Protein AF-A0A1Y5JZU8-F1 (afdb_monomer_lite)

Structure (mmCIF, N/CA/C/O backbone):
data_AF-A0A1Y5JZU8-F1
#
_entry.id   AF-A0A1Y5JZU8-F1
#
loop_
_atom_site.group_PDB
_atom_site.id
_atom_site.type_symbol
_atom_site.label_atom_id
_atom_site.label_alt_id
_atom_site.label_comp_id
_atom_site.label_asym_id
_atom_site.label_entity_id
_atom_site.label_seq_id
_atom_site.pdbx_PDB_ins_code
_atom_site.Cartn_x
_atom_site.Cartn_y
_atom_site.Cartn_z
_atom_site.occupancy
_atom_site.B_iso_or_equiv
_atom_site.auth_seq_id
_atom_site.auth_comp_id
_atom_site.auth_asym_id
_atom_site.auth_atom_id
_atom_site.pdbx_PDB_model_num
ATOM 1 N N . MET A 1 1 ? 47.679 -15.507 -37.531 1.00 34.78 1 MET A N 1
ATOM 2 C CA . MET A 1 1 ? 47.272 -15.894 -36.164 1.00 34.78 1 MET A CA 1
ATOM 3 C C . MET A 1 1 ? 46.340 -14.809 -35.643 1.00 34.78 1 MET A C 1
ATOM 5 O O . MET A 1 1 ? 46.807 -13.710 -35.393 1.00 34.78 1 MET A O 1
ATOM 9 N N . SER A 1 2 ? 45.027 -15.061 -35.602 1.00 39.78 2 SER A N 1
ATOM 10 C CA . SER A 1 2 ? 44.035 -14.094 -35.105 1.00 39.78 2 SER A CA 1
ATOM 11 C C . SER A 1 2 ? 43.776 -14.347 -33.628 1.00 39.78 2 SER A C 1
ATOM 13 O O . SER A 1 2 ? 43.194 -15.367 -33.256 1.00 39.78 2 SER A O 1
ATOM 15 N N . GLU A 1 3 ? 44.225 -13.417 -32.794 1.00 41.56 3 GLU A N 1
ATOM 16 C CA . GLU A 1 3 ? 44.008 -13.450 -31.356 1.00 41.56 3 GLU A CA 1
ATOM 17 C C . GLU A 1 3 ? 42.601 -12.924 -31.038 1.00 41.56 3 GLU A C 1
ATOM 19 O O . GLU A 1 3 ? 42.212 -11.818 -31.414 1.00 41.56 3 GLU A O 1
ATOM 24 N N . LYS A 1 4 ? 41.791 -13.782 -30.413 1.00 46.47 4 LYS A N 1
ATOM 25 C CA . LYS A 1 4 ? 40.393 -13.518 -30.064 1.00 46.47 4 LYS A CA 1
ATOM 26 C C . LYS A 1 4 ? 40.308 -12.442 -28.981 1.00 46.47 4 LYS A C 1
ATOM 28 O O . LYS A 1 4 ? 40.677 -12.680 -27.833 1.00 46.47 4 LYS A O 1
ATOM 33 N N . MET A 1 5 ? 39.711 -11.307 -29.331 1.00 40.62 5 MET A N 1
ATOM 34 C CA . MET A 1 5 ? 39.294 -10.264 -28.396 1.00 40.62 5 MET A CA 1
ATOM 35 C C . MET A 1 5 ? 38.218 -10.835 -27.451 1.00 40.62 5 MET A C 1
ATOM 37 O O . MET A 1 5 ? 37.103 -11.158 -27.870 1.00 40.62 5 MET A O 1
ATOM 41 N N . ARG A 1 6 ? 38.561 -11.033 -26.172 1.00 49.69 6 ARG A N 1
ATOM 42 C CA . ARG A 1 6 ? 37.613 -11.474 -25.139 1.00 49.69 6 ARG A CA 1
ATOM 43 C C . ARG A 1 6 ? 36.702 -10.311 -24.758 1.00 49.69 6 ARG A C 1
ATOM 45 O O . ARG A 1 6 ? 37.101 -9.373 -24.076 1.00 49.69 6 ARG A O 1
ATOM 52 N N . VAL A 1 7 ? 35.458 -10.412 -25.204 1.00 52.97 7 VAL A N 1
ATOM 53 C CA . VAL A 1 7 ? 34.351 -9.536 -24.838 1.00 52.97 7 VAL A CA 1
ATOM 54 C C . VAL A 1 7 ? 33.917 -9.845 -23.400 1.00 52.97 7 VAL A C 1
ATOM 56 O O . VAL A 1 7 ? 33.194 -10.808 -23.154 1.00 52.97 7 VAL A O 1
ATOM 59 N N . SER A 1 8 ? 34.350 -9.016 -22.449 1.00 50.28 8 SER A N 1
ATOM 60 C CA . SER A 1 8 ? 33.990 -9.140 -21.024 1.00 50.28 8 SER A CA 1
ATOM 61 C C . SER A 1 8 ? 33.024 -8.050 -20.529 1.00 50.28 8 SER A C 1
ATOM 63 O O . SER A 1 8 ? 32.756 -7.982 -19.335 1.00 50.28 8 SER A O 1
ATOM 65 N N . SER A 1 9 ? 32.480 -7.201 -21.414 1.00 54.06 9 SER A N 1
ATOM 66 C CA . SER A 1 9 ? 31.757 -5.974 -21.008 1.00 54.06 9 SER A CA 1
ATOM 67 C C . SER A 1 9 ? 30.221 -6.015 -21.148 1.00 54.06 9 SER A C 1
ATOM 69 O O . SER A 1 9 ? 29.519 -5.165 -20.612 1.00 54.06 9 SER A O 1
ATOM 71 N N . PHE A 1 10 ? 29.642 -7.021 -21.810 1.00 52.62 10 PHE A N 1
ATOM 72 C CA . PHE A 1 10 ? 28.215 -6.977 -22.189 1.00 52.62 10 PHE A CA 1
ATOM 73 C C . PHE A 1 10 ? 27.218 -7.297 -21.066 1.00 52.62 10 PHE A C 1
ATOM 75 O O . PHE A 1 10 ? 26.031 -7.064 -21.222 1.00 52.62 10 PHE A O 1
ATOM 82 N N . ARG A 1 11 ? 27.650 -7.814 -19.910 1.00 57.19 11 ARG A N 1
ATOM 83 C CA . ARG A 1 11 ? 26.699 -8.248 -18.864 1.00 57.19 11 ARG A CA 1
ATOM 84 C C . ARG A 1 11 ? 26.272 -7.147 -17.897 1.00 57.19 11 ARG A C 1
ATOM 86 O O . ARG A 1 11 ? 25.301 -7.343 -17.168 1.00 57.19 11 ARG A O 1
ATOM 93 N N . HIS A 1 12 ? 27.006 -6.036 -17.838 1.00 59.50 12 HIS A N 1
ATOM 94 C CA . HIS A 1 12 ? 26.760 -5.010 -16.827 1.00 59.50 12 HIS A CA 1
ATOM 95 C C . HIS A 1 12 ? 25.765 -3.944 -17.296 1.00 59.50 12 HIS A C 1
ATOM 97 O O . HIS A 1 12 ? 24.940 -3.514 -16.493 1.00 59.50 12 HIS A O 1
ATOM 103 N N . HIS A 1 13 ? 25.802 -3.583 -18.583 1.00 62.03 13 HIS A N 1
ATOM 104 C CA . HIS A 1 13 ? 24.885 -2.607 -19.178 1.00 62.03 13 HIS A CA 1
ATOM 105 C C . HIS A 1 13 ? 23.446 -3.141 -19.213 1.00 62.03 13 HIS A C 1
ATOM 107 O O . HIS A 1 13 ? 22.534 -2.478 -18.728 1.00 62.03 13 HIS A O 1
ATOM 113 N N . ASP A 1 14 ? 23.274 -4.399 -19.639 1.00 62.09 14 ASP A N 1
ATOM 114 C CA . ASP A 1 14 ? 21.969 -5.068 -19.679 1.00 62.09 14 ASP A CA 1
ATOM 115 C C . ASP A 1 14 ? 21.284 -5.089 -18.303 1.00 62.09 14 ASP A C 1
ATOM 117 O O . ASP A 1 14 ? 20.089 -4.830 -18.190 1.00 62.09 14 ASP A O 1
ATOM 121 N N . ARG A 1 15 ? 22.034 -5.373 -17.227 1.00 63.28 15 ARG A N 1
ATOM 122 C CA . ARG A 1 15 ? 21.488 -5.392 -15.857 1.00 63.28 15 ARG A CA 1
ATOM 123 C C . ARG A 1 15 ? 20.997 -4.017 -15.412 1.00 63.28 15 ARG A C 1
ATOM 125 O O . ARG A 1 15 ? 19.902 -3.927 -14.872 1.00 63.28 15 ARG A O 1
ATOM 132 N N . ILE A 1 16 ? 21.774 -2.969 -15.684 1.00 71.00 16 ILE A N 1
ATOM 133 C CA . ILE A 1 16 ? 21.404 -1.590 -15.341 1.00 71.00 16 ILE A CA 1
ATOM 134 C C . ILE A 1 16 ? 20.125 -1.188 -16.084 1.00 71.00 16 ILE A C 1
ATOM 136 O O . ILE A 1 16 ? 19.211 -0.631 -15.480 1.00 71.00 16 ILE A O 1
ATOM 140 N N . GLU A 1 17 ? 20.010 -1.523 -17.370 1.00 70.38 17 GLU A N 1
ATOM 141 C CA . GLU A 1 17 ? 18.799 -1.247 -18.150 1.00 70.38 17 GLU A CA 1
ATOM 142 C C . GLU A 1 17 ? 17.573 -2.012 -17.624 1.00 70.38 17 GLU A C 1
ATOM 144 O O . GLU A 1 17 ? 16.482 -1.439 -17.527 1.00 70.38 17 GLU A O 1
ATOM 149 N N . PHE A 1 18 ? 17.740 -3.275 -17.208 1.00 75.00 18 PHE A N 1
ATOM 150 C CA . PHE A 1 18 ? 16.664 -4.043 -16.572 1.00 75.00 18 PHE A CA 1
ATOM 151 C C . PHE A 1 18 ? 16.208 -3.441 -15.238 1.00 75.00 18 PHE A C 1
ATOM 153 O O . PHE A 1 18 ? 15.008 -3.454 -14.947 1.00 75.00 18 PHE A O 1
ATOM 160 N N . ASP A 1 19 ? 17.129 -2.903 -14.443 1.00 82.12 19 ASP A N 1
ATOM 161 C CA . ASP A 1 19 ? 16.805 -2.277 -13.162 1.00 82.12 19 ASP A CA 1
ATOM 162 C C . ASP A 1 19 ? 16.085 -0.940 -13.366 1.00 82.12 19 ASP A C 1
ATOM 164 O O . ASP A 1 19 ? 15.063 -0.693 -12.723 1.00 82.12 19 ASP A O 1
ATOM 168 N N . VAL A 1 20 ? 16.527 -0.116 -14.324 1.00 86.06 20 VAL A N 1
ATOM 169 C CA . VAL A 1 20 ? 15.844 1.140 -14.685 1.00 86.06 20 VAL A CA 1
ATOM 170 C C . VAL A 1 20 ? 14.408 0.870 -15.135 1.00 86.06 20 VAL A C 1
ATOM 172 O O . VAL A 1 20 ? 13.473 1.495 -14.623 1.00 86.06 20 VAL A O 1
ATOM 175 N N . ALA A 1 21 ? 14.206 -0.095 -16.038 1.00 85.31 21 ALA A N 1
ATOM 176 C CA . ALA A 1 21 ? 12.868 -0.505 -16.459 1.00 85.31 21 ALA A CA 1
ATOM 177 C C . ALA A 1 21 ? 12.035 -1.026 -15.272 1.00 85.31 21 ALA A C 1
ATOM 179 O O . ALA A 1 21 ? 10.869 -0.659 -15.120 1.00 85.31 21 ALA A O 1
ATOM 180 N N . GLY A 1 22 ? 12.647 -1.814 -14.381 1.00 87.31 22 GLY A N 1
ATOM 181 C CA . GLY A 1 22 ? 12.009 -2.313 -13.163 1.00 87.31 22 GLY A CA 1
ATOM 182 C C . GLY A 1 22 ? 11.550 -1.201 -12.215 1.00 87.31 22 GLY A C 1
ATOM 183 O O . GLY A 1 22 ? 10.441 -1.272 -11.684 1.00 87.31 22 GLY A O 1
ATOM 184 N N . VAL A 1 23 ? 12.348 -0.144 -12.039 1.00 91.44 23 VAL A N 1
ATOM 185 C CA . VAL A 1 23 ? 11.992 1.020 -11.208 1.00 91.44 23 VAL A CA 1
ATOM 186 C C . VAL A 1 23 ? 10.836 1.804 -11.832 1.00 91.44 23 VAL A C 1
ATOM 188 O O . VAL A 1 23 ? 9.896 2.196 -11.134 1.00 91.44 23 VAL A O 1
ATOM 191 N N . GLN A 1 24 ? 10.857 2.011 -13.149 1.00 92.19 24 GLN A N 1
ATOM 192 C CA . GLN A 1 24 ? 9.760 2.681 -13.853 1.00 92.19 24 GLN A CA 1
ATOM 193 C C . GLN A 1 24 ? 8.452 1.880 -13.754 1.00 92.19 24 GLN A C 1
ATOM 195 O O . GLN A 1 24 ? 7.380 2.450 -13.504 1.00 92.19 24 GLN A O 1
ATOM 200 N N . ASP A 1 25 ? 8.534 0.555 -13.883 1.00 88.75 25 ASP A N 1
ATOM 201 C CA . ASP A 1 25 ? 7.407 -0.348 -13.672 1.00 88.75 25 ASP A CA 1
ATOM 202 C C . ASP A 1 25 ? 6.900 -0.297 -12.229 1.00 88.75 25 ASP A C 1
ATOM 204 O O . ASP A 1 25 ? 5.685 -0.214 -12.019 1.00 88.75 25 ASP A O 1
ATOM 208 N N . ALA A 1 26 ? 7.800 -0.259 -11.242 1.00 90.81 26 ALA A N 1
ATOM 209 C CA . ALA A 1 26 ? 7.444 -0.099 -9.835 1.00 90.81 26 ALA A CA 1
ATOM 210 C C . ALA A 1 26 ? 6.603 1.163 -9.617 1.00 90.81 26 ALA A C 1
ATOM 212 O O . ALA A 1 26 ? 5.502 1.092 -9.066 1.00 90.81 26 ALA A O 1
ATOM 213 N N . GLY A 1 27 ? 7.056 2.311 -10.131 1.00 92.00 27 GLY A N 1
ATOM 214 C CA . GLY A 1 27 ? 6.312 3.570 -10.037 1.00 92.00 27 GLY A CA 1
ATOM 215 C C . GLY A 1 27 ? 4.918 3.481 -10.669 1.00 92.00 27 GLY A C 1
ATOM 216 O O . GLY A 1 27 ? 3.914 3.878 -10.062 1.00 92.00 27 GLY A O 1
ATOM 217 N N . ARG A 1 28 ? 4.818 2.890 -11.866 1.00 90.75 28 ARG A N 1
ATOM 218 C CA . ARG A 1 28 ? 3.543 2.711 -12.579 1.00 90.75 28 ARG A CA 1
ATOM 219 C C . ARG A 1 28 ? 2.574 1.814 -11.805 1.00 90.75 28 ARG A C 1
ATOM 221 O O . ARG A 1 28 ? 1.386 2.138 -11.697 1.00 90.75 28 ARG A O 1
ATOM 228 N N . GLN A 1 29 ? 3.052 0.693 -11.276 1.00 89.75 29 GLN A N 1
ATOM 229 C CA . GLN A 1 29 ? 2.227 -0.284 -10.564 1.00 89.75 29 GLN A CA 1
ATOM 230 C C . GLN A 1 29 ? 1.810 0.200 -9.170 1.00 89.75 29 GLN A C 1
ATOM 232 O O . GLN A 1 29 ? 0.638 0.068 -8.796 1.00 89.75 29 GLN A O 1
ATOM 237 N N . LEU A 1 30 ? 2.714 0.847 -8.430 1.00 91.88 30 LEU A N 1
ATOM 238 C CA . LEU A 1 30 ? 2.380 1.501 -7.164 1.00 91.88 30 LEU A CA 1
ATOM 239 C C . LEU A 1 30 ? 1.324 2.591 -7.381 1.00 91.88 30 LEU A C 1
ATOM 241 O O . LEU A 1 30 ? 0.314 2.608 -6.678 1.00 91.88 30 LEU A O 1
ATOM 245 N N . SER A 1 31 ? 1.467 3.428 -8.418 1.00 92.62 31 SER A N 1
ATOM 246 C CA . SER A 1 31 ? 0.466 4.450 -8.770 1.00 92.62 31 SER A CA 1
ATOM 247 C C . SER A 1 31 ? -0.928 3.854 -9.007 1.00 92.62 31 SER A C 1
ATOM 249 O O . SER A 1 31 ? -1.932 4.410 -8.555 1.00 92.62 31 SER A O 1
ATOM 251 N N . ARG A 1 32 ? -1.023 2.702 -9.686 1.00 90.81 32 ARG A N 1
ATOM 252 C CA . ARG A 1 32 ? -2.300 1.991 -9.892 1.00 90.81 32 ARG A CA 1
ATOM 253 C C . ARG A 1 32 ? -2.880 1.468 -8.579 1.00 90.81 32 ARG A C 1
ATOM 255 O O . ARG A 1 32 ? -4.080 1.618 -8.348 1.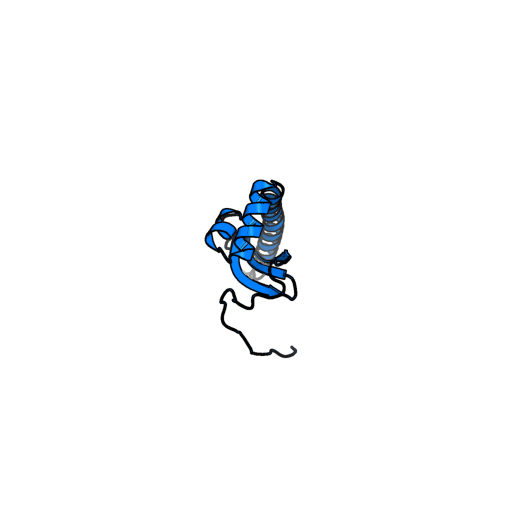00 90.81 32 ARG A O 1
ATOM 262 N N . THR A 1 33 ? -2.038 0.903 -7.716 1.00 89.12 33 THR A N 1
ATOM 263 C CA . THR A 1 33 ? -2.440 0.428 -6.385 1.00 89.12 33 THR A CA 1
ATOM 264 C C . THR A 1 33 ? -3.004 1.577 -5.548 1.00 89.12 33 THR A C 1
ATOM 266 O O . THR A 1 33 ? -4.142 1.502 -5.085 1.00 89.12 33 THR A O 1
ATOM 269 N N . PHE A 1 34 ? -2.288 2.699 -5.443 1.00 90.44 34 PHE A N 1
ATOM 270 C CA . PHE A 1 34 ? -2.760 3.866 -4.694 1.00 90.44 34 PHE A CA 1
ATOM 271 C C . PHE A 1 34 ? -4.008 4.510 -5.310 1.00 90.44 34 PHE A C 1
ATOM 273 O O . PHE A 1 34 ? -4.883 4.969 -4.577 1.00 90.44 34 PHE A O 1
ATOM 280 N N . ARG A 1 35 ? -4.178 4.473 -6.641 1.00 92.62 35 ARG A N 1
ATOM 281 C CA . ARG A 1 35 ? -5.438 4.893 -7.281 1.00 92.62 35 ARG A CA 1
ATOM 282 C C . ARG A 1 35 ? -6.642 4.085 -6.798 1.00 92.62 35 ARG A C 1
ATOM 284 O O . ARG A 1 35 ? -7.693 4.681 -6.584 1.00 92.62 35 ARG A O 1
ATOM 291 N N . ARG A 1 36 ? -6.511 2.772 -6.570 1.00 89.12 36 ARG A N 1
ATOM 292 C CA . ARG A 1 36 ? -7.604 1.958 -5.994 1.00 89.12 36 ARG A CA 1
ATOM 293 C C . ARG A 1 36 ? -7.959 2.399 -4.578 1.00 89.12 36 ARG A C 1
ATOM 295 O O . ARG A 1 36 ? -9.136 2.372 -4.218 1.00 89.12 36 ARG A O 1
ATOM 302 N N . LEU A 1 37 ? -6.963 2.828 -3.805 1.00 90.94 37 LEU A N 1
ATOM 303 C CA . LEU A 1 37 ? -7.135 3.328 -2.440 1.00 90.94 37 LEU A CA 1
ATOM 304 C C . LEU A 1 37 ? -7.712 4.751 -2.383 1.00 90.94 37 LEU A C 1
ATOM 306 O O . LEU A 1 37 ? -8.235 5.136 -1.345 1.00 90.94 37 LEU A O 1
ATOM 310 N N . ARG A 1 38 ? -7.724 5.511 -3.492 1.00 91.69 38 ARG A N 1
ATOM 311 C CA . ARG A 1 38 ? -8.485 6.777 -3.575 1.00 91.69 38 ARG A CA 1
ATOM 312 C C . ARG A 1 38 ? -9.995 6.561 -3.441 1.00 91.69 38 ARG A C 1
ATOM 314 O O . ARG A 1 38 ? -10.708 7.481 -3.052 1.00 91.69 38 ARG A O 1
ATOM 321 N N . ASN A 1 39 ? -10.501 5.366 -3.761 1.00 94.50 39 ASN A N 1
ATOM 322 C CA . ASN A 1 39 ? -11.901 5.033 -3.527 1.00 94.50 39 ASN A CA 1
ATOM 323 C C . ASN A 1 39 ? -12.159 4.879 -2.019 1.00 94.50 39 ASN A C 1
ATOM 325 O O . ASN A 1 39 ? -11.580 4.008 -1.366 1.00 94.50 39 ASN A O 1
ATOM 329 N N . ARG A 1 40 ? -13.090 5.678 -1.482 1.00 95.88 40 ARG A N 1
ATOM 330 C CA . ARG A 1 40 ? -13.417 5.720 -0.047 1.00 95.88 40 ARG A CA 1
ATOM 331 C C . ARG A 1 40 ? -13.782 4.351 0.540 1.00 95.88 40 ARG A C 1
ATOM 333 O O . ARG A 1 40 ? -13.411 4.062 1.675 1.00 95.88 40 ARG A O 1
ATOM 340 N N . ARG A 1 41 ? -14.472 3.491 -0.219 1.00 96.31 41 ARG A N 1
ATOM 341 C CA . ARG A 1 41 ? -14.850 2.139 0.228 1.00 96.31 41 ARG A CA 1
ATOM 342 C C . ARG A 1 41 ? -13.622 1.248 0.410 1.00 96.31 41 ARG A C 1
ATOM 344 O O . ARG A 1 41 ? -13.539 0.527 1.399 1.00 96.31 41 ARG A O 1
ATOM 351 N N . ASN A 1 42 ? -12.666 1.317 -0.514 1.00 95.75 42 ASN A N 1
ATOM 352 C CA . ASN A 1 42 ? -11.426 0.544 -0.427 1.00 95.75 42 ASN A CA 1
ATOM 353 C C . ASN A 1 42 ? -10.516 1.067 0.684 1.00 95.75 42 ASN A C 1
ATOM 355 O O . ASN A 1 42 ? -9.972 0.266 1.436 1.00 95.75 42 ASN A O 1
ATOM 359 N N . ALA A 1 43 ? -10.405 2.392 0.833 1.00 96.19 43 ALA A N 1
ATOM 360 C CA . ALA A 1 43 ? -9.662 2.997 1.934 1.00 96.19 43 ALA A CA 1
ATOM 361 C C . ALA A 1 43 ? -10.204 2.533 3.292 1.00 96.19 43 ALA A C 1
ATOM 363 O O . ALA A 1 43 ? -9.439 2.065 4.129 1.00 96.19 43 ALA A O 1
ATOM 364 N N . ARG A 1 44 ? -11.529 2.583 3.491 1.00 96.56 44 ARG A N 1
ATOM 365 C CA . ARG A 1 44 ? -12.164 2.120 4.733 1.00 96.56 44 ARG A CA 1
ATOM 366 C C . ARG A 1 44 ? -11.871 0.645 5.019 1.00 96.56 44 ARG A C 1
ATOM 368 O O . ARG A 1 44 ? -11.462 0.322 6.129 1.00 96.56 44 ARG A O 1
ATOM 375 N N . ARG A 1 45 ? -12.016 -0.221 4.011 1.00 97.19 45 ARG A N 1
ATOM 376 C CA . ARG A 1 45 ? -11.693 -1.652 4.130 1.00 97.19 45 ARG A CA 1
ATOM 377 C C . ARG A 1 45 ? -10.229 -1.881 4.497 1.00 97.19 45 ARG A C 1
ATOM 379 O O . ARG A 1 45 ? -9.951 -2.735 5.327 1.00 97.19 45 ARG A O 1
ATOM 386 N N . LEU A 1 46 ? -9.304 -1.097 3.936 1.00 96.19 46 LEU A N 1
ATOM 387 C CA . LEU A 1 46 ? -7.888 -1.178 4.295 1.00 96.19 46 LEU A CA 1
ATOM 388 C C . LEU A 1 46 ? -7.651 -0.778 5.758 1.00 96.19 46 LEU A C 1
ATOM 390 O O . LEU A 1 46 ? -6.927 -1.474 6.460 1.00 96.19 46 LEU A O 1
ATOM 394 N N . VAL A 1 47 ? -8.277 0.305 6.235 1.00 96.25 47 VAL A N 1
ATOM 395 C CA . VAL A 1 47 ? -8.168 0.726 7.644 1.00 96.25 47 VAL A CA 1
ATOM 396 C C . VAL A 1 47 ? -8.666 -0.370 8.589 1.00 96.25 47 VAL A C 1
ATOM 398 O O . VAL A 1 47 ? -7.977 -0.709 9.548 1.00 96.25 47 VAL A O 1
ATOM 401 N N . GLU A 1 48 ? -9.844 -0.935 8.319 1.00 95.44 48 GLU A N 1
ATOM 402 C CA . GLU A 1 48 ? -10.409 -2.036 9.110 1.00 95.44 48 GLU A CA 1
ATOM 403 C C . GLU A 1 48 ? -9.488 -3.266 9.068 1.00 95.44 48 GLU A C 1
ATOM 405 O O . GLU A 1 48 ? -9.168 -3.836 10.110 1.00 95.44 48 GLU A O 1
ATOM 410 N N . ALA A 1 49 ? -8.968 -3.620 7.890 1.00 95.69 49 ALA A N 1
ATOM 411 C CA . ALA A 1 49 ? -8.039 -4.733 7.737 1.00 95.69 49 ALA A CA 1
ATOM 412 C C . ALA A 1 49 ? -6.744 -4.547 8.540 1.00 95.69 49 ALA A C 1
ATOM 414 O O . ALA A 1 49 ? -6.270 -5.509 9.137 1.00 95.69 49 ALA A O 1
ATOM 415 N N . ILE A 1 50 ? -6.190 -3.331 8.598 1.00 94.94 50 ILE A N 1
ATOM 416 C CA . ILE A 1 50 ? -4.990 -3.036 9.395 1.00 94.94 50 ILE A CA 1
ATOM 417 C C . ILE A 1 50 ? -5.280 -3.162 10.890 1.00 94.94 50 ILE A C 1
ATOM 419 O O . ILE A 1 50 ? -4.526 -3.814 11.609 1.00 94.94 50 ILE A O 1
ATOM 423 N N . ARG A 1 51 ? -6.394 -2.594 11.359 1.00 92.06 51 ARG A N 1
ATOM 424 C CA . ARG A 1 51 ? -6.789 -2.648 12.777 1.00 92.06 51 ARG A CA 1
ATOM 425 C C . ARG A 1 51 ? -7.052 -4.073 13.262 1.00 92.06 51 ARG A C 1
ATOM 427 O O . ARG A 1 51 ? -6.734 -4.395 14.403 1.00 92.06 51 ARG A O 1
ATOM 434 N N . HIS A 1 52 ? -7.603 -4.918 12.391 1.00 92.75 52 HIS A N 1
ATOM 435 C CA . HIS A 1 52 ? -7.903 -6.324 12.675 1.00 92.75 52 HIS A CA 1
ATOM 436 C C . HIS A 1 52 ? -6.820 -7.300 12.200 1.00 92.75 52 HIS A C 1
ATOM 438 O O . HIS A 1 52 ? -7.024 -8.509 12.265 1.00 92.75 52 HIS A O 1
ATOM 444 N N . CYS A 1 53 ? -5.681 -6.798 11.716 1.00 93.62 53 CYS A N 1
ATOM 445 C CA . CYS A 1 53 ? -4.543 -7.608 11.283 1.00 93.62 53 CYS A CA 1
ATOM 446 C C . CYS A 1 53 ? -4.919 -8.685 10.244 1.00 93.62 53 CYS A C 1
ATOM 448 O O . CYS A 1 53 ? -4.430 -9.815 10.242 1.00 93.62 53 CYS A O 1
ATOM 450 N N . ASN A 1 54 ? -5.815 -8.311 9.327 1.00 94.12 54 ASN A N 1
ATOM 451 C CA . ASN A 1 54 ? -6.367 -9.183 8.301 1.00 94.12 54 ASN A CA 1
ATOM 452 C C . ASN A 1 54 ? -5.485 -9.172 7.039 1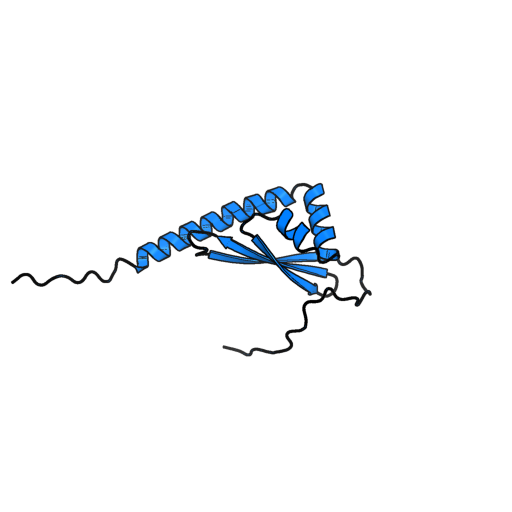.00 94.12 54 ASN A C 1
ATOM 454 O O . ASN A 1 54 ? -5.701 -8.383 6.115 1.00 94.12 54 ASN A O 1
ATOM 458 N N . HIS A 1 55 ? -4.501 -10.077 6.987 1.00 93.88 55 HIS A N 1
ATOM 459 C CA . HIS A 1 55 ? -3.598 -10.240 5.836 1.00 93.88 55 HIS A CA 1
ATOM 460 C C . HIS A 1 55 ? -4.349 -10.466 4.520 1.00 93.88 55 HIS A C 1
ATOM 462 O O . HIS A 1 55 ? -3.967 -9.915 3.488 1.00 93.88 55 HIS A O 1
ATOM 468 N N . HIS A 1 56 ? -5.408 -11.279 4.550 1.00 94.50 56 HIS A N 1
ATOM 469 C CA . HIS A 1 56 ? -6.155 -11.638 3.350 1.00 94.50 56 HIS A CA 1
ATOM 470 C C . HIS A 1 56 ? -6.803 -10.404 2.721 1.00 94.50 56 HIS A C 1
ATOM 472 O O . HIS A 1 56 ? -6.676 -10.178 1.518 1.00 94.50 56 HIS A O 1
ATOM 478 N N . GLU A 1 57 ? -7.438 -9.568 3.541 1.00 95.50 57 GLU A N 1
ATOM 479 C CA . GLU A 1 57 ? -8.094 -8.361 3.055 1.00 95.50 57 GLU A CA 1
ATOM 480 C C . GLU A 1 57 ? -7.095 -7.316 2.555 1.00 95.50 57 GLU A C 1
ATOM 482 O O . GLU A 1 57 ? -7.321 -6.716 1.502 1.00 95.50 57 GLU A O 1
ATOM 487 N N . VAL A 1 58 ? -5.961 -7.146 3.246 1.00 95.19 58 VAL A N 1
ATOM 488 C CA . VAL A 1 58 ? -4.879 -6.275 2.763 1.00 95.19 58 VAL A CA 1
ATOM 489 C C . VAL A 1 58 ? -4.376 -6.756 1.397 1.00 95.19 58 VAL A C 1
ATOM 491 O O . VAL A 1 58 ? -4.357 -5.974 0.449 1.00 95.19 58 VAL A O 1
ATOM 494 N N . ASN A 1 59 ? -4.056 -8.043 1.248 1.00 94.31 59 ASN A N 1
ATOM 495 C CA . ASN A 1 59 ? -3.577 -8.607 -0.019 1.00 94.31 59 ASN A CA 1
ATOM 496 C C . ASN A 1 59 ? -4.619 -8.499 -1.143 1.00 94.31 59 ASN A C 1
ATOM 498 O O . ASN A 1 59 ? -4.2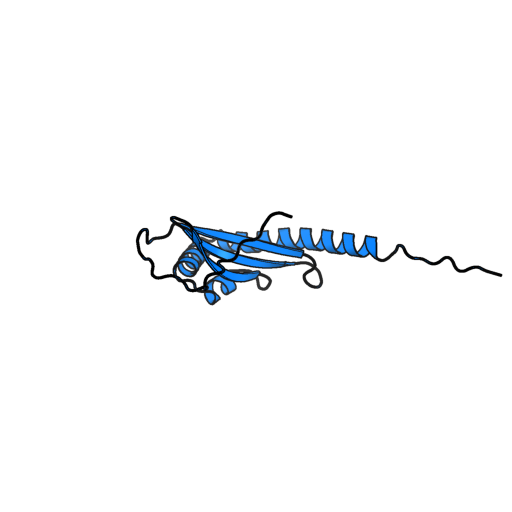60 -8.235 -2.287 1.00 94.31 59 ASN A O 1
ATOM 502 N N . ARG A 1 60 ? -5.912 -8.643 -0.826 1.00 93.62 60 ARG A N 1
ATOM 503 C CA . ARG A 1 60 ? -7.013 -8.492 -1.791 1.00 93.62 60 ARG A CA 1
ATOM 504 C C . ARG A 1 60 ? -7.152 -7.060 -2.315 1.00 93.62 60 ARG A C 1
ATOM 506 O O . ARG A 1 60 ? -7.571 -6.861 -3.455 1.00 93.62 60 ARG A O 1
ATOM 513 N N . LEU A 1 61 ? -6.860 -6.062 -1.482 1.00 93.50 61 LEU A N 1
ATOM 514 C CA . LEU A 1 61 ? -6.953 -4.645 -1.850 1.00 93.50 61 LEU A CA 1
ATOM 515 C C . LEU A 1 61 ? -5.728 -4.155 -2.634 1.00 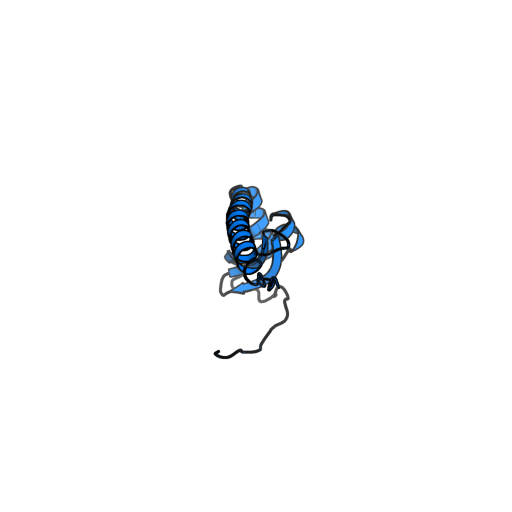93.50 61 LEU A C 1
ATOM 517 O O . LEU A 1 61 ? -5.836 -3.198 -3.409 1.00 93.50 61 LEU A O 1
ATOM 521 N N . LEU A 1 62 ? -4.581 -4.802 -2.441 1.00 90.69 62 LEU A N 1
ATOM 522 C CA . LEU A 1 62 ? -3.334 -4.489 -3.129 1.00 90.69 62 LEU A CA 1
ATOM 523 C C . LEU A 1 62 ? -3.250 -5.171 -4.507 1.00 90.69 62 LEU A C 1
ATOM 525 O O . LEU A 1 62 ? -4.131 -5.922 -4.928 1.00 90.69 62 LEU A O 1
ATOM 529 N N . SER A 1 63 ? -2.213 -4.831 -5.273 1.00 83.88 63 SER A N 1
ATOM 530 C CA . SER A 1 63 ? -1.912 -5.521 -6.535 1.00 83.88 63 SER A CA 1
ATOM 531 C C . SER A 1 63 ? -1.324 -6.911 -6.266 1.00 83.88 63 SER A C 1
ATOM 533 O O . SER A 1 63 ? -0.774 -7.145 -5.194 1.00 83.88 63 SER A O 1
ATOM 535 N N . ARG A 1 64 ? -1.415 -7.823 -7.247 1.00 84.69 64 ARG A N 1
ATOM 536 C CA . ARG A 1 64 ? -0.944 -9.221 -7.139 1.00 84.69 64 ARG A CA 1
ATOM 537 C C . ARG A 1 64 ? 0.532 -9.328 -6.736 1.00 84.69 64 ARG A C 1
ATOM 539 O O . ARG A 1 64 ? 0.915 -10.291 -6.084 1.00 84.69 64 ARG A O 1
ATOM 546 N N . ASP A 1 65 ? 1.320 -8.326 -7.101 1.00 89.12 65 ASP A N 1
ATOM 547 C CA . ASP A 1 65 ? 2.764 -8.279 -6.872 1.00 89.12 65 ASP A CA 1
ATOM 548 C C . ASP A 1 65 ? 3.143 -7.700 -5.499 1.00 89.12 65 ASP A C 1
ATOM 550 O O . ASP A 1 65 ? 4.323 -7.605 -5.170 1.00 89.12 65 ASP A O 1
ATOM 554 N N . CYS A 1 66 ? 2.150 -7.325 -4.686 1.00 92.56 66 CYS A N 1
ATOM 555 C CA . CYS A 1 66 ? 2.310 -6.801 -3.337 1.00 92.56 66 CYS A CA 1
ATOM 556 C C . CYS A 1 66 ? 1.739 -7.766 -2.296 1.00 92.56 66 CYS A C 1
ATOM 558 O O . CYS A 1 66 ? 0.657 -8.326 -2.475 1.00 92.56 66 CYS A O 1
ATOM 560 N N . ARG A 1 67 ? 2.422 -7.895 -1.155 1.00 94.62 67 ARG A N 1
ATOM 561 C CA . ARG A 1 67 ? 1.954 -8.688 -0.013 1.00 94.62 67 ARG A CA 1
ATOM 562 C C . ARG A 1 67 ? 2.143 -7.966 1.316 1.00 94.62 67 ARG A C 1
ATOM 564 O O . ARG A 1 67 ? 3.162 -7.312 1.538 1.00 94.62 67 ARG A O 1
ATOM 571 N N . ALA A 1 68 ? 1.194 -8.156 2.224 1.00 96.00 68 ALA A N 1
ATOM 572 C CA . ALA A 1 68 ? 1.345 -7.851 3.637 1.00 96.00 68 ALA A CA 1
ATOM 573 C C . ALA A 1 68 ? 2.331 -8.833 4.275 1.00 96.00 68 ALA A C 1
ATOM 575 O O . ALA A 1 68 ? 2.083 -10.039 4.297 1.00 96.00 68 ALA A O 1
ATOM 576 N N . VAL A 1 69 ? 3.440 -8.304 4.785 1.00 95.75 69 VAL A N 1
ATOM 577 C CA . VAL A 1 69 ? 4.508 -9.067 5.437 1.00 95.75 69 VAL A CA 1
ATOM 578 C C . VAL A 1 69 ? 4.171 -9.295 6.904 1.00 95.75 69 VAL A C 1
ATOM 580 O O . VAL A 1 69 ? 4.131 -10.434 7.353 1.00 95.75 69 VAL A O 1
ATOM 583 N N . CYS A 1 70 ? 3.897 -8.223 7.643 1.00 94.81 70 CYS A N 1
ATOM 584 C CA . CYS A 1 70 ? 3.554 -8.290 9.058 1.00 94.81 70 CYS A CA 1
ATOM 585 C C . CYS A 1 70 ? 2.729 -7.075 9.486 1.00 94.81 70 CYS A C 1
ATOM 587 O O . CYS A 1 70 ? 2.799 -6.007 8.870 1.00 94.81 70 CYS A O 1
ATOM 589 N N . PHE A 1 71 ? 1.972 -7.250 10.566 1.00 95.19 71 PHE A N 1
ATOM 590 C CA . PHE A 1 71 ? 1.328 -6.161 11.293 1.00 95.19 71 PHE A CA 1
ATOM 591 C C . PHE A 1 71 ? 2.148 -5.823 12.532 1.00 95.19 71 PHE A C 1
ATOM 593 O O . PHE A 1 71 ? 2.707 -6.707 13.179 1.00 95.19 71 PHE A O 1
ATOM 600 N N . PHE A 1 72 ? 2.218 -4.541 12.867 1.00 93.50 72 PHE A N 1
ATOM 601 C CA . PHE A 1 72 ? 2.933 -4.059 14.043 1.00 93.50 72 PHE A CA 1
ATOM 602 C C . PHE A 1 72 ? 2.285 -2.776 14.571 1.00 93.50 72 PHE A C 1
ATOM 604 O O . PHE A 1 72 ? 1.459 -2.152 13.902 1.00 93.50 72 PHE A O 1
ATOM 611 N N . LYS A 1 73 ? 2.635 -2.383 15.796 1.00 90.94 73 LYS A N 1
ATOM 612 C CA . LYS A 1 73 ? 2.105 -1.180 16.448 1.00 90.94 73 LYS A CA 1
ATOM 613 C C . LYS A 1 73 ? 3.206 -0.128 16.572 1.00 90.94 73 LYS A C 1
ATOM 615 O O . LYS A 1 73 ? 4.339 -0.454 16.915 1.00 90.94 73 LYS A O 1
ATOM 620 N N . LYS A 1 74 ? 2.858 1.133 16.327 1.00 90.00 74 LYS A N 1
ATOM 621 C CA . LYS A 1 74 ? 3.625 2.319 16.744 1.00 90.00 74 LYS A CA 1
ATOM 622 C C . LYS A 1 74 ? 2.779 3.078 17.782 1.00 90.00 74 LYS A C 1
ATOM 624 O O . LYS A 1 74 ? 1.563 2.892 17.789 1.00 90.00 74 LYS A O 1
ATOM 629 N N . PRO A 1 75 ? 3.353 3.911 18.667 1.00 89.38 75 PRO A N 1
ATOM 630 C CA . PRO A 1 75 ? 2.560 4.671 19.638 1.00 89.38 75 PRO A CA 1
ATOM 631 C C . PRO A 1 75 ? 1.429 5.461 18.956 1.00 89.38 75 PRO A C 1
ATOM 633 O O . PRO A 1 75 ? 1.700 6.330 18.133 1.00 89.38 75 PRO A O 1
ATOM 636 N N . GLY A 1 76 ? 0.169 5.116 19.246 1.00 89.12 76 GLY A N 1
ATOM 637 C CA . GLY A 1 76 ? -1.026 5.720 18.633 1.00 89.12 76 GLY A CA 1
ATOM 638 C C . GLY A 1 76 ? -1.407 5.211 17.231 1.00 89.12 76 GLY A C 1
ATOM 639 O O . GLY A 1 76 ? -2.384 5.695 16.652 1.00 89.12 76 GLY A O 1
ATOM 640 N N . PHE A 1 77 ? -0.685 4.237 16.665 1.00 94.31 77 PHE A N 1
ATOM 641 C CA . PHE A 1 77 ? -0.900 3.759 15.295 1.00 94.31 77 PHE A CA 1
ATOM 642 C C . PHE A 1 77 ? -0.846 2.235 15.150 1.00 94.31 77 PHE A C 1
ATOM 644 O O . PHE A 1 77 ? 0.019 1.550 15.699 1.00 94.31 77 PHE A O 1
ATOM 651 N N . ASP A 1 78 ? -1.722 1.733 14.287 1.00 94.38 78 ASP A N 1
ATOM 652 C CA . ASP A 1 78 ? -1.720 0.364 13.790 1.00 94.38 78 ASP A CA 1
ATOM 653 C C . ASP A 1 78 ? -1.100 0.363 12.400 1.00 94.38 78 ASP A C 1
ATOM 655 O O . ASP A 1 78 ? -1.530 1.129 11.535 1.00 94.38 78 ASP A O 1
ATOM 659 N N . CYS A 1 79 ? -0.085 -0.466 12.183 1.00 96.00 79 CYS A N 1
ATOM 660 C CA . CYS A 1 79 ? 0.687 -0.457 10.952 1.00 96.00 79 CYS A CA 1
ATOM 661 C C . CYS A 1 79 ? 0.749 -1.839 10.305 1.00 96.00 79 CYS A C 1
ATOM 663 O O . CYS A 1 79 ? 0.713 -2.875 10.973 1.00 96.00 79 CYS A O 1
ATOM 665 N N . VAL A 1 80 ? 0.900 -1.843 8.986 1.00 97.25 80 VAL A N 1
ATOM 666 C CA . VAL A 1 80 ? 1.223 -3.030 8.196 1.00 97.25 80 VAL A CA 1
ATOM 667 C C . VAL A 1 80 ? 2.438 -2.742 7.326 1.00 97.25 80 VAL A C 1
ATOM 669 O O . VAL A 1 80 ? 2.498 -1.695 6.679 1.00 97.25 80 VAL A O 1
ATOM 672 N N . LYS A 1 81 ? 3.392 -3.675 7.296 1.00 97.31 81 LYS A N 1
ATOM 673 C CA . LYS A 1 81 ? 4.512 -3.654 6.353 1.00 97.31 81 LYS A CA 1
ATOM 674 C C . LYS A 1 81 ? 4.097 -4.357 5.072 1.00 97.31 81 LYS A C 1
ATOM 676 O O . LYS A 1 81 ? 3.708 -5.527 5.104 1.00 97.31 81 LYS A O 1
ATOM 681 N N . ILE A 1 82 ? 4.200 -3.663 3.950 1.00 96.19 82 ILE A N 1
ATOM 682 C CA . ILE A 1 82 ? 3.929 -4.192 2.616 1.00 96.19 82 ILE A CA 1
ATOM 683 C C . ILE A 1 82 ? 5.251 -4.354 1.878 1.00 96.19 82 ILE A C 1
ATOM 685 O O . ILE A 1 82 ? 6.094 -3.462 1.917 1.00 96.19 82 ILE A O 1
ATOM 689 N N . ALA A 1 83 ? 5.419 -5.477 1.186 1.00 96.06 83 ALA A N 1
ATOM 690 C CA . ALA A 1 83 ? 6.511 -5.691 0.245 1.00 96.06 83 ALA A CA 1
ATOM 691 C C . ALA A 1 83 ? 5.939 -5.973 -1.143 1.00 96.06 83 ALA A C 1
ATOM 693 O O . ALA A 1 83 ? 5.024 -6.788 -1.275 1.00 96.06 83 ALA A O 1
ATOM 694 N N . CYS A 1 84 ? 6.487 -5.319 -2.161 1.00 94.62 84 CYS A N 1
ATOM 695 C CA . CYS A 1 84 ? 6.112 -5.501 -3.554 1.00 94.62 84 CYS A CA 1
ATOM 696 C C . CYS A 1 84 ? 7.342 -5.802 -4.414 1.00 94.62 84 CYS A C 1
ATOM 698 O O . CYS A 1 84 ? 8.392 -5.185 -4.217 1.00 94.62 84 CYS A O 1
ATOM 700 N N . GLY A 1 85 ? 7.202 -6.728 -5.362 1.00 93.25 85 GLY A N 1
ATOM 701 C CA . GLY A 1 85 ? 8.225 -7.039 -6.361 1.00 93.25 85 GLY A CA 1
ATOM 702 C C . GLY A 1 85 ? 7.858 -6.485 -7.734 1.00 93.25 85 GLY A C 1
ATOM 703 O O . GLY A 1 85 ? 6.703 -6.557 -8.141 1.00 93.25 85 GLY A O 1
ATOM 704 N N . PHE A 1 86 ? 8.832 -5.924 -8.446 1.00 89.81 86 PHE A N 1
ATOM 705 C CA . PHE A 1 86 ? 8.648 -5.302 -9.755 1.00 89.81 86 PHE A CA 1
ATOM 706 C C . PHE A 1 86 ? 9.794 -5.640 -10.709 1.00 89.81 86 PHE A C 1
ATOM 708 O O . PHE A 1 86 ? 10.878 -6.056 -10.295 1.00 89.81 86 PHE A O 1
ATOM 715 N N . GLY A 1 87 ? 9.547 -5.431 -12.003 1.00 84.31 87 GLY A N 1
ATOM 716 C CA . GLY A 1 87 ? 10.502 -5.741 -13.061 1.00 84.31 87 GLY A CA 1
ATOM 717 C C . GLY A 1 87 ? 10.630 -7.240 -13.343 1.00 84.31 87 GLY A C 1
ATOM 718 O O . GLY A 1 87 ? 9.987 -8.096 -12.725 1.00 84.31 87 GLY A O 1
ATOM 719 N N . ARG A 1 88 ? 11.468 -7.584 -14.327 1.00 81.25 88 ARG A N 1
ATOM 720 C CA . ARG A 1 88 ? 11.706 -8.986 -14.693 1.00 81.25 88 ARG A CA 1
ATOM 721 C C . ARG A 1 88 ? 12.367 -9.718 -13.527 1.00 81.25 88 ARG A C 1
ATOM 723 O O . ARG A 1 88 ? 13.388 -9.276 -13.018 1.00 81.25 88 ARG A O 1
ATOM 730 N N . ARG A 1 89 ? 11.802 -10.871 -13.149 1.00 79.38 89 ARG A N 1
ATOM 731 C CA . ARG A 1 89 ? 12.286 -11.715 -12.037 1.00 79.38 89 ARG A CA 1
ATOM 732 C C . ARG A 1 89 ? 12.374 -10.976 -10.690 1.00 79.38 89 ARG A C 1
ATOM 734 O O . ARG A 1 89 ? 13.206 -11.343 -9.869 1.00 79.38 89 ARG A O 1
ATOM 741 N N . ASN A 1 90 ? 11.515 -9.980 -10.452 1.00 82.25 90 ASN A N 1
ATOM 742 C CA . ASN A 1 90 ? 11.542 -9.150 -9.242 1.00 82.25 90 ASN A CA 1
ATOM 743 C C . ASN A 1 90 ? 12.888 -8.428 -9.044 1.00 82.25 90 ASN A C 1
ATOM 745 O O . ASN A 1 90 ? 13.404 -8.391 -7.928 1.00 82.25 90 ASN A O 1
ATOM 749 N N . SER A 1 91 ? 13.465 -7.879 -10.121 1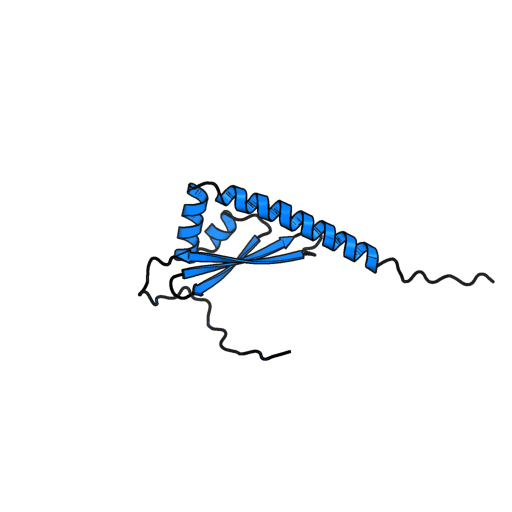.00 86.00 91 SER A N 1
ATOM 750 C CA . SER A 1 91 ? 14.724 -7.119 -10.066 1.00 86.00 91 SER A CA 1
ATOM 751 C C . SER A 1 91 ? 14.658 -5.919 -9.118 1.00 86.00 91 SER A C 1
ATOM 753 O O . SER A 1 91 ? 15.678 -5.506 -8.577 1.00 86.00 91 SER A O 1
ATOM 755 N N . VAL A 1 92 ? 13.456 -5.399 -8.853 1.00 90.50 92 VAL A N 1
ATOM 756 C CA . VAL A 1 92 ? 13.226 -4.309 -7.904 1.00 90.50 92 VAL A CA 1
ATOM 757 C C . VAL A 1 92 ? 12.262 -4.755 -6.813 1.00 90.50 92 VAL A C 1
ATOM 759 O O . VAL A 1 92 ? 11.157 -5.215 -7.094 1.00 90.50 92 VAL A O 1
ATOM 762 N N . ILE A 1 93 ? 12.650 -4.556 -5.553 1.00 93.38 93 ILE A N 1
ATOM 763 C CA . ILE A 1 93 ? 11.790 -4.772 -4.387 1.00 93.38 93 ILE A CA 1
ATOM 764 C C . ILE A 1 93 ? 11.545 -3.433 -3.701 1.00 93.38 93 ILE A C 1
ATOM 766 O O . ILE A 1 93 ? 12.486 -2.739 -3.326 1.00 93.3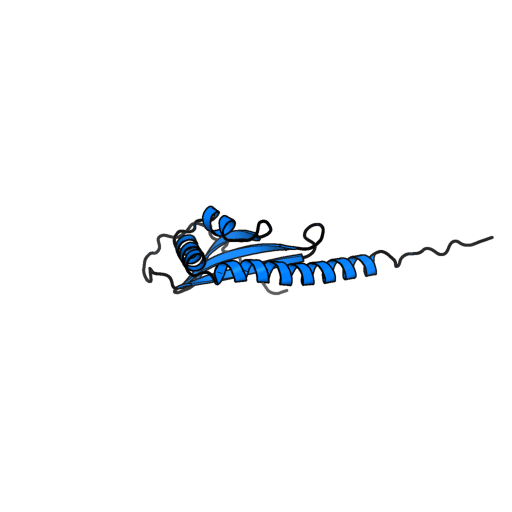8 93 ILE A O 1
ATOM 770 N N . VAL A 1 94 ? 10.277 -3.090 -3.482 1.00 94.69 94 VAL A N 1
ATOM 771 C CA . VAL A 1 94 ? 9.889 -1.919 -2.687 1.00 94.69 94 VAL A CA 1
ATOM 772 C C . VAL A 1 94 ? 9.148 -2.396 -1.453 1.00 94.69 94 VAL A C 1
ATOM 774 O O . VAL A 1 94 ? 8.178 -3.146 -1.553 1.00 94.69 94 VAL A O 1
ATOM 777 N N . SER A 1 95 ? 9.591 -1.945 -0.283 1.00 95.88 95 SER A N 1
ATOM 778 C CA . SER A 1 95 ? 8.880 -2.160 0.975 1.00 95.88 95 SER A CA 1
ATOM 779 C C . SER A 1 95 ? 8.472 -0.828 1.579 1.00 95.88 95 SER A C 1
ATOM 781 O O . SER A 1 95 ? 9.257 0.116 1.583 1.00 95.88 95 SER A O 1
ATOM 783 N N . PHE A 1 96 ? 7.251 -0.753 2.092 1.00 95.44 96 PHE A N 1
ATOM 784 C CA . PHE A 1 96 ? 6.729 0.443 2.740 1.00 95.44 96 PHE A CA 1
ATOM 785 C C . PHE A 1 96 ? 5.719 0.070 3.819 1.00 95.44 96 PHE A C 1
ATOM 787 O O . PHE A 1 96 ? 5.099 -0.994 3.775 1.00 95.44 96 PHE A O 1
ATOM 794 N N . ASP A 1 97 ? 5.532 0.979 4.768 1.00 96.75 97 ASP A N 1
ATOM 795 C CA . ASP A 1 97 ? 4.579 0.806 5.855 1.00 96.75 97 ASP A CA 1
ATOM 796 C C . ASP A 1 97 ? 3.339 1.667 5.605 1.00 96.75 97 ASP A C 1
ATOM 798 O O . ASP A 1 97 ? 3.444 2.824 5.193 1.00 96.75 97 ASP A O 1
ATOM 802 N N . ILE A 1 98 ? 2.158 1.129 5.907 1.00 95.75 98 ILE A N 1
ATOM 803 C CA . ILE A 1 98 ? 0.926 1.916 6.014 1.00 95.75 98 ILE A CA 1
ATOM 804 C C . ILE A 1 98 ? 0.505 1.911 7.474 1.00 95.75 98 ILE A C 1
ATOM 806 O O . ILE A 1 98 ? 0.236 0.849 8.029 1.00 95.75 98 ILE A O 1
ATOM 810 N N . CYS A 1 99 ? 0.417 3.097 8.072 1.00 96.31 99 CYS A N 1
ATOM 811 C CA . CYS A 1 99 ? -0.014 3.285 9.450 1.00 96.31 99 CYS A CA 1
ATOM 812 C C . CYS A 1 99 ? -1.332 4.059 9.505 1.00 96.31 99 CYS A C 1
ATOM 814 O O . CYS A 1 99 ? -1.502 5.070 8.824 1.00 96.31 99 CYS A O 1
ATOM 816 N N . VAL A 1 100 ? -2.254 3.603 10.348 1.00 95.31 100 VAL A N 1
ATOM 817 C CA . VAL A 1 100 ? -3.540 4.255 10.615 1.00 95.31 100 VAL A CA 1
ATOM 818 C C . VAL A 1 100 ? -3.672 4.518 12.105 1.00 95.31 100 VAL A C 1
ATOM 820 O O . VAL A 1 100 ? -3.161 3.753 12.918 1.00 95.31 100 VAL A O 1
ATOM 823 N N . ARG A 1 101 ? -4.352 5.604 12.485 1.00 94.19 101 ARG A N 1
ATOM 824 C CA . ARG A 1 101 ? -4.562 5.917 13.903 1.00 94.19 101 ARG A CA 1
ATOM 825 C C . ARG A 1 101 ? -5.311 4.763 14.577 1.00 94.19 101 ARG A C 1
ATOM 827 O O . ARG A 1 101 ? -6.357 4.326 14.070 1.00 94.19 101 ARG A O 1
ATOM 834 N N . SER A 1 102 ? -4.761 4.272 15.683 1.00 88.06 102 SER A N 1
ATOM 835 C CA . SER A 1 102 ? -5.382 3.219 16.488 1.00 88.06 102 SER A CA 1
ATOM 836 C C . SER A 1 102 ? -6.700 3.731 17.075 1.00 88.06 102 SER A C 1
ATOM 838 O O . SER A 1 102 ? -6.831 4.912 17.389 1.00 88.06 102 SER A O 1
ATOM 840 N N . LEU A 1 103 ? -7.697 2.850 17.199 1.00 81.12 103 LEU A N 1
ATOM 841 C CA . LEU A 1 103 ? -8.900 3.135 18.002 1.00 81.12 103 LEU A CA 1
ATOM 842 C C . LEU A 1 103 ? -8.684 2.836 19.485 1.00 81.12 103 LEU A C 1
ATOM 844 O O . LEU A 1 103 ? -9.480 3.240 20.326 1.00 81.12 103 LEU A O 1
ATOM 848 N N . HIS A 1 104 ? -7.618 2.108 19.799 1.00 61.94 104 HIS A N 1
ATOM 849 C CA . HIS A 1 104 ? -7.292 1.684 21.141 1.00 61.94 104 HIS A CA 1
ATOM 850 C C . HIS A 1 104 ? -6.000 2.371 21.575 1.00 61.94 104 HIS A C 1
ATOM 852 O O . HIS A 1 104 ? -4.913 1.866 21.301 1.00 61.94 104 HIS A O 1
ATOM 858 N N . ASP A 1 105 ? -6.119 3.474 22.314 1.00 51.62 105 ASP A N 1
ATOM 859 C CA . ASP A 1 105 ? -5.008 4.015 23.111 1.00 51.62 105 ASP A CA 1
ATOM 860 C C . ASP A 1 105 ? -4.658 3.100 24.306 1.00 51.62 105 ASP A C 1
ATOM 862 O O . ASP A 1 105 ? -3.687 3.354 25.011 1.00 51.62 105 ASP A O 1
ATOM 866 N N . ARG A 1 106 ? -5.434 2.027 24.568 1.00 46.53 106 ARG A N 1
ATOM 867 C CA . ARG A 1 106 ? -5.281 1.187 25.777 1.00 46.53 106 ARG A CA 1
ATOM 868 C C . ARG A 1 106 ? -5.509 -0.323 25.630 1.00 46.53 106 ARG A C 1
ATOM 870 O O . ARG A 1 106 ? -5.624 -1.005 26.644 1.00 46.53 106 ARG A O 1
ATOM 877 N N . CYS A 1 107 ? -5.580 -0.897 24.428 1.00 44.56 107 CYS A N 1
ATOM 878 C CA . CYS A 1 107 ? -5.715 -2.358 24.310 1.00 44.56 107 CYS A CA 1
ATOM 879 C C . CYS A 1 107 ? -4.417 -3.007 23.835 1.00 44.56 107 CYS A C 1
ATOM 881 O O . CYS A 1 107 ? -4.198 -3.230 22.647 1.00 44.56 107 CYS A O 1
ATOM 883 N N . HIS A 1 108 ? -3.601 -3.388 24.820 1.00 47.81 108 HIS A N 1
ATOM 884 C CA . HIS A 1 108 ? -2.471 -4.318 24.734 1.00 47.81 108 HIS A CA 1
ATOM 885 C C . HIS A 1 108 ? -2.898 -5.764 24.400 1.00 47.81 108 HIS A C 1
ATOM 887 O O . HIS A 1 108 ? -2.364 -6.720 24.954 1.00 47.81 108 HIS A O 1
ATOM 893 N N . ARG A 1 109 ? -3.869 -5.973 23.504 1.00 49.88 109 ARG A N 1
ATOM 894 C CA . ARG A 1 109 ? -4.102 -7.298 22.911 1.00 49.88 109 ARG A CA 1
ATOM 895 C C . ARG A 1 109 ? -3.482 -7.279 21.526 1.00 49.88 109 ARG A C 1
ATOM 897 O O . ARG A 1 109 ? -4.091 -6.853 20.551 1.00 49.88 109 ARG A O 1
ATOM 904 N N . GLY A 1 110 ? -2.191 -7.602 21.524 1.00 53.41 110 GLY A N 1
ATOM 905 C CA . GLY A 1 110 ? -1.316 -7.541 20.367 1.00 53.41 110 GLY A CA 1
ATOM 906 C C . GLY A 1 110 ? -1.839 -8.371 19.202 1.00 53.41 110 GLY A C 1
ATOM 907 O O . GLY A 1 110 ? -2.296 -9.498 19.371 1.00 53.41 110 GLY A O 1
ATOM 908 N N . CYS A 1 111 ? -1.705 -7.818 18.002 1.00 51.38 111 CYS A N 1
ATOM 909 C CA . CYS A 1 111 ? -1.592 -8.649 16.820 1.00 51.38 111 CYS A CA 1
ATOM 910 C C . CYS A 1 111 ? -0.210 -9.288 16.865 1.00 51.38 111 CYS A C 1
ATOM 912 O O . CYS A 1 111 ? 0.798 -8.585 16.785 1.00 51.38 111 CYS A O 1
ATOM 914 N N . GLY A 1 112 ? -0.167 -10.600 17.074 1.00 49.50 112 GLY A N 1
ATOM 915 C CA . GLY A 1 112 ? 1.073 -11.354 17.115 1.00 49.50 112 GLY A CA 1
ATOM 916 C C . GLY A 1 112 ? 1.837 -11.237 15.798 1.00 49.50 112 GLY A C 1
ATOM 917 O O . GLY A 1 112 ? 1.439 -11.787 14.779 1.00 49.50 112 GLY A O 1
ATOM 918 N N . CYS A 1 113 ? 2.974 -10.560 15.849 1.00 40.41 113 CYS A N 1
ATOM 919 C CA . CYS A 1 113 ? 4.212 -11.087 15.298 1.00 40.41 113 CYS A CA 1
ATOM 920 C C . CYS A 1 113 ? 5.172 -11.098 16.488 1.00 40.41 113 CYS A C 1
ATOM 922 O O . CYS A 1 113 ? 5.385 -10.056 17.108 1.00 40.41 113 CYS A O 1
ATOM 924 N N . GLY A 1 114 ? 5.639 -12.288 16.872 1.00 40.88 114 GLY A N 1
ATOM 925 C CA . GLY A 1 114 ? 6.588 -12.468 17.966 1.00 40.88 114 GLY A CA 1
ATOM 926 C C . GLY A 1 114 ? 7.771 -11.512 17.839 1.00 40.88 114 GLY A C 1
ATOM 927 O O . GLY A 1 114 ? 8.181 -11.150 16.735 1.00 40.88 114 GLY A O 1
ATOM 928 N N . GLY A 1 115 ? 8.263 -11.061 18.989 1.00 40.06 115 GLY A N 1
ATOM 929 C CA . GLY A 1 115 ? 9.358 -10.114 19.072 1.00 40.06 115 GLY A CA 1
ATOM 930 C C . GLY A 1 115 ? 10.606 -10.598 18.340 1.00 40.06 115 GLY A C 1
ATOM 931 O O . GLY A 1 115 ? 11.027 -11.742 18.483 1.00 40.06 115 GLY A O 1
ATOM 932 N N . TYR A 1 116 ? 11.234 -9.667 17.634 1.00 45.72 116 TYR A N 1
ATOM 933 C CA . TYR A 1 116 ? 12.667 -9.699 17.387 1.00 45.72 116 TYR A CA 1
ATOM 934 C C . TYR A 1 116 ? 13.254 -8.592 18.263 1.00 45.72 116 TYR A C 1
ATOM 936 O O . TYR A 1 116 ? 13.421 -7.449 17.841 1.00 45.72 116 TYR A O 1
ATOM 944 N N . GLY A 1 117 ? 13.466 -8.916 19.539 1.00 39.38 117 GLY A N 1
ATOM 945 C CA . GLY A 1 117 ? 14.536 -8.279 20.290 1.00 39.38 117 GLY A CA 1
ATOM 946 C C . GLY A 1 117 ? 15.849 -8.814 19.727 1.00 39.38 117 GLY A C 1
ATOM 947 O O . GLY A 1 117 ? 16.014 -10.025 19.613 1.00 39.38 117 GLY A O 1
ATOM 948 N N . GLY A 1 118 ? 16.744 -7.922 19.322 1.00 35.31 118 GLY A N 1
ATOM 949 C CA . GLY A 1 118 ? 18.047 -8.288 18.775 1.00 35.31 118 GLY A CA 1
ATOM 950 C C . GLY A 1 118 ? 18.630 -7.129 17.987 1.00 35.31 118 GLY A C 1
ATOM 951 O O . GLY A 1 118 ? 18.302 -6.943 16.819 1.00 35.31 118 GLY A O 1
ATOM 952 N N . GLY A 1 119 ? 19.430 -6.308 18.663 1.00 42.62 119 GLY A N 1
ATOM 953 C CA . GLY A 1 119 ? 20.111 -5.180 18.051 1.00 42.62 119 GLY A CA 1
ATOM 954 C C . GLY A 1 119 ? 21.084 -5.597 16.951 1.00 42.62 119 GLY A C 1
ATOM 955 O O . GLY A 1 119 ? 21.747 -6.621 17.044 1.00 42.62 119 GLY A O 1
ATOM 956 N N . PHE A 1 120 ? 21.197 -4.727 15.958 1.00 39.72 120 PHE A N 1
ATOM 957 C CA . PHE A 1 120 ? 22.406 -4.476 15.182 1.00 39.72 120 PHE A CA 1
ATOM 958 C C . PHE A 1 120 ? 22.430 -2.941 15.071 1.00 39.72 120 PHE A C 1
ATOM 960 O O . PHE A 1 120 ? 21.453 -2.341 14.632 1.00 39.72 120 PHE A O 1
ATOM 967 N N . GLY A 1 121 ? 23.380 -2.223 15.668 1.00 34.44 121 GLY A N 1
ATOM 968 C CA . GLY A 1 121 ? 24.807 -2.461 15.516 1.00 34.44 121 GLY A CA 1
ATOM 969 C C . GLY A 1 121 ? 25.209 -1.829 14.190 1.00 34.44 121 GLY A C 1
ATOM 970 O O . GLY A 1 121 ? 24.905 -2.387 13.144 1.00 34.44 121 GLY A O 1
ATOM 971 N N . VAL A 1 122 ? 25.797 -0.634 14.279 1.00 37.81 122 VAL A N 1
ATOM 972 C CA . VAL A 1 122 ? 26.658 -0.004 13.264 1.00 37.81 122 VAL A CA 1
ATOM 973 C C . VAL A 1 122 ? 27.333 -1.045 12.375 1.00 37.81 122 VAL A C 1
ATOM 975 O O . VAL A 1 122 ? 27.974 -1.923 12.937 1.00 37.81 122 VAL A O 1
ATOM 978 N N . PHE A 1 123 ? 27.189 -0.918 11.052 1.00 40.66 123 PHE A N 1
ATOM 979 C CA . PHE A 1 123 ? 28.246 -0.908 10.026 1.00 40.66 123 PHE A CA 1
ATOM 980 C C . PHE A 1 123 ? 27.643 -0.422 8.703 1.00 40.66 123 PHE A C 1
ATOM 982 O O . PHE A 1 123 ? 26.577 -0.949 8.310 1.00 40.66 123 PHE A O 1
#

Sequence (123 aa):
MSEKMRVSSFRHHDRIEFDVAGVQDAGRQLSRTFRRLRNRRNARRLVEAIRHCNHHEVNRLLSRDCRAVCFFKKPGFDCVKIACGFGRRNSVIVSFDICVRSLHDRCHRGCGCGGYGGGFGVF

Secondary structure (DSSP, 8-state):
---------HHHHHHHHHHHHHHHHHHHHHHHHHHHHTSHHHHHHHHHHHHTT-HHHHHHHS-TTEEEEEEEEETTEEEEEEEEEESGGG-EEEEEEEEEE-S-SS-----------------

pLDDT: mean 78.92, std 20.86, range [34.44, 97.31]

Radius of gyration: 20.64 Å; chains: 1; bounding box: 62×23×62 Å

Foldseek 3Di:
DDDDDDDPDPPPVVLVVQLVVFVVQVVVQVVVLVVLCVPPVLVVQCQVCQQVVPQPSVCVSGDVQKGFPGWDDDQQKTKTKMWGFTTDPSSDIDIDMDIDGHPDNPDPPDPDDDDDPDDDDDD